Protein AF-A0A7C1KNH4-F1 (afdb_monomer_lite)

Foldseek 3Di:
DDCVVQQKDKDKDKDAAQDPVFWKWAQKWFPAKDKPPPKGWPDRFDGDGIHTHGGIDMGITMIRHDPPDPDMDMDIKMWTATPVGDIAIPVHDDDDD

Radius of gyration: 14.89 Å; chains: 1; bounding box: 40×22×35 Å

pLDDT: mean 92.92, std 7.5, range [56.47, 97.75]

Secondary structure (DSSP, 8-state):
--GGGGTEEEEEEEEE---SS---EEEEEEEEEEESTT-EEEE----EEEE-TT-EEEEEEEEE--TT-----EEEEEEEE-TTS-EEEESSPPP--

Sequence (97 aa):
MADYNNNQLSVDYNISNTSSNYANAKDMTIVGTVDTAGVSLVDGGRVINMVSVGECELVTVKYLVPTGVGSFTSSVYATANDQCGNSYAYPGPYPVT

Structure (mmCIF, N/CA/C/O backbone):
data_AF-A0A7C1KNH4-F1
#
_entry.id   AF-A0A7C1KNH4-F1
#
loop_
_atom_site.group_PDB
_atom_site.id
_atom_site.type_symbol
_atom_site.label_atom_id
_atom_site.label_alt_id
_atom_site.label_comp_id
_atom_site.label_asym_id
_atom_site.label_entity_id
_atom_site.label_seq_id
_atom_site.pdbx_PDB_ins_code
_atom_site.Cartn_x
_atom_site.Cartn_y
_atom_site.Cartn_z
_atom_site.occupancy
_atom_site.B_iso_or_equiv
_atom_site.auth_seq_id
_atom_site.auth_comp_id
_atom_site.auth_asym_id
_atom_site.auth_atom_id
_atom_site.pdbx_PDB_model_num
ATOM 1 N N . MET A 1 1 ? -24.534 -6.076 -0.676 1.00 56.47 1 MET A N 1
ATOM 2 C CA . MET A 1 1 ? -24.701 -5.423 0.643 1.00 56.47 1 MET A CA 1
ATOM 3 C C . MET A 1 1 ? -23.643 -4.332 0.726 1.00 56.47 1 MET A C 1
ATOM 5 O O . MET A 1 1 ? -22.543 -4.604 0.273 1.00 56.47 1 MET A O 1
ATOM 9 N N . ALA A 1 2 ? -23.971 -3.108 1.148 1.00 75.69 2 ALA A N 1
ATOM 10 C CA . ALA A 1 2 ? -23.016 -1.990 1.125 1.00 75.69 2 ALA A CA 1
ATOM 11 C C . ALA A 1 2 ? -21.903 -2.169 2.176 1.00 75.69 2 ALA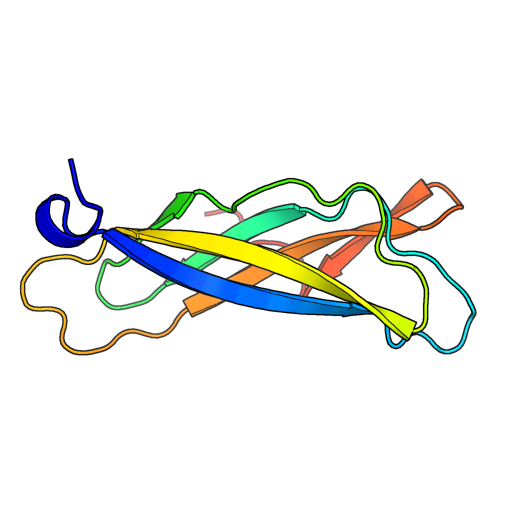 A C 1
ATOM 13 O O . ALA A 1 2 ? -22.195 -2.664 3.264 1.00 75.69 2 ALA A O 1
ATOM 14 N N . ASP A 1 3 ? -20.674 -1.735 1.870 1.00 70.25 3 ASP A N 1
ATOM 15 C CA . ASP A 1 3 ? -19.482 -1.877 2.730 1.00 70.25 3 ASP A CA 1
ATOM 16 C C . ASP A 1 3 ? -19.729 -1.364 4.167 1.00 70.25 3 ASP A C 1
ATOM 18 O O . ASP A 1 3 ? -19.372 -2.030 5.137 1.00 70.25 3 ASP A O 1
ATOM 22 N N . TYR A 1 4 ? -20.471 -0.259 4.316 1.00 70.25 4 TYR A N 1
ATOM 23 C CA . TYR A 1 4 ? -20.853 0.310 5.617 1.00 70.25 4 TYR A CA 1
ATOM 24 C C . TYR A 1 4 ? -21.597 -0.680 6.530 1.00 70.25 4 TYR A C 1
ATOM 26 O O . TYR A 1 4 ? -21.292 -0.780 7.715 1.00 70.25 4 TYR A O 1
ATOM 34 N N . ASN A 1 5 ? -22.529 -1.469 5.983 1.00 78.62 5 ASN A N 1
ATOM 35 C CA . ASN A 1 5 ? -23.298 -2.440 6.773 1.00 78.62 5 ASN A CA 1
ATOM 36 C C . ASN A 1 5 ? -22.438 -3.622 7.244 1.00 78.62 5 ASN A C 1
ATOM 38 O O . ASN A 1 5 ? -22.829 -4.340 8.161 1.00 78.62 5 ASN A O 1
ATOM 42 N N . ASN A 1 6 ? -21.274 -3.817 6.621 1.00 81.00 6 ASN A N 1
ATOM 43 C CA . ASN A 1 6 ? -20.312 -4.856 6.965 1.00 81.00 6 ASN A CA 1
ATOM 44 C C . ASN A 1 6 ? -19.155 -4.313 7.819 1.00 81.00 6 ASN A C 1
ATOM 46 O O . ASN A 1 6 ? -18.166 -5.018 8.005 1.00 81.00 6 ASN A O 1
ATOM 50 N N . ASN A 1 7 ? -19.260 -3.070 8.308 1.00 88.94 7 ASN A N 1
ATOM 51 C CA . ASN A 1 7 ? -18.173 -2.348 8.965 1.00 88.94 7 ASN A CA 1
ATOM 52 C C . ASN A 1 7 ? -16.885 -2.308 8.122 1.00 88.94 7 ASN A C 1
ATOM 54 O O . ASN A 1 7 ? -15.779 -2.404 8.654 1.00 88.94 7 ASN A O 1
ATOM 58 N N . GLN A 1 8 ? -17.025 -2.205 6.799 1.00 94.38 8 GLN A N 1
ATOM 59 C CA . GLN A 1 8 ? -15.896 -2.087 5.889 1.00 94.38 8 GLN A CA 1
ATOM 60 C C . GLN A 1 8 ? -15.688 -0.635 5.468 1.00 94.38 8 GLN A C 1
ATOM 62 O O . GLN A 1 8 ? -16.625 0.050 5.052 1.00 94.38 8 GLN A O 1
ATOM 67 N N . LEU A 1 9 ? -14.440 -0.185 5.561 1.00 94.69 9 LEU A N 1
ATOM 68 C CA . LEU A 1 9 ? -13.984 1.094 5.040 1.00 94.69 9 LEU A CA 1
ATOM 69 C C . LEU A 1 9 ? -13.198 0.850 3.753 1.00 94.69 9 LEU A C 1
ATOM 71 O O . LEU A 1 9 ? -12.188 0.152 3.776 1.00 94.69 9 LEU A O 1
ATOM 75 N N . SER A 1 10 ? -13.647 1.459 2.659 1.00 95.75 10 SER A N 1
ATOM 76 C CA . SER A 1 10 ? -12.942 1.473 1.375 1.00 95.75 10 SER A CA 1
ATOM 77 C C . SER A 1 10 ? -12.141 2.770 1.250 1.00 95.75 10 SER A C 1
ATOM 79 O O . SER A 1 10 ? -12.695 3.855 1.437 1.00 95.75 10 SER A O 1
ATOM 81 N N . VAL A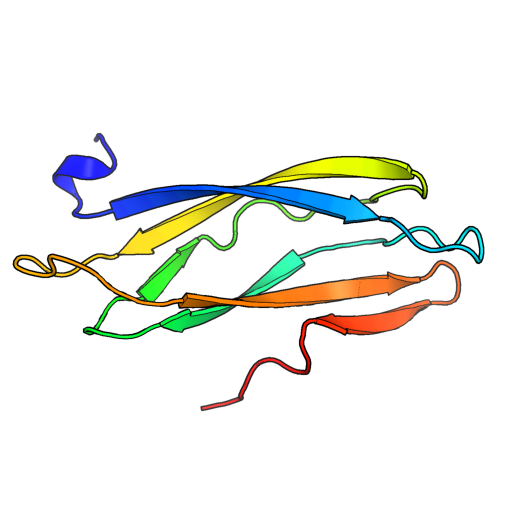 1 11 ? -10.845 2.659 0.964 1.00 96.25 11 VAL A N 1
ATOM 82 C CA . VAL A 1 11 ? -9.912 3.786 0.825 1.00 96.25 11 VAL A CA 1
ATOM 83 C C . VAL A 1 11 ? -9.241 3.716 -0.538 1.00 96.25 11 VAL A C 1
ATOM 85 O O . VAL A 1 11 ? -8.595 2.721 -0.862 1.00 96.25 11 VAL A O 1
ATOM 88 N N . ASP A 1 12 ? -9.365 4.788 -1.314 1.00 96.69 12 ASP A N 1
ATOM 89 C CA . ASP A 1 12 ? -8.714 4.912 -2.613 1.00 96.69 12 ASP A CA 1
ATOM 90 C C . ASP A 1 12 ? -7.314 5.520 -2.465 1.00 96.69 12 ASP A C 1
ATOM 92 O O . ASP A 1 12 ? -7.142 6.617 -1.926 1.00 96.69 12 ASP A O 1
ATOM 96 N N . TYR A 1 13 ? -6.310 4.809 -2.970 1.00 95.19 13 TYR A N 1
ATOM 97 C CA . TYR A 1 13 ? -4.918 5.238 -3.016 1.00 95.19 13 TYR A CA 1
ATOM 98 C C . TYR A 1 13 ? -4.502 5.532 -4.453 1.00 95.19 13 TYR A C 1
ATOM 100 O O . TYR A 1 13 ? -4.727 4.730 -5.360 1.00 95.19 13 TYR A O 1
ATOM 108 N N . ASN A 1 14 ? -3.830 6.668 -4.629 1.00 95.75 14 ASN A N 1
ATOM 109 C CA . ASN A 1 14 ? -3.104 7.001 -5.847 1.00 95.75 14 ASN A CA 1
ATOM 110 C C . ASN A 1 14 ? -1.666 6.500 -5.724 1.00 95.75 14 ASN A C 1
ATOM 112 O O . ASN A 1 14 ? -0.942 6.902 -4.811 1.00 95.75 14 ASN A O 1
ATOM 116 N N . ILE A 1 15 ? -1.255 5.640 -6.650 1.00 94.81 15 ILE A N 1
ATOM 117 C CA . ILE A 1 15 ? 0.087 5.071 -6.709 1.00 94.81 15 ILE A CA 1
ATOM 118 C C . ILE A 1 15 ? 0.791 5.655 -7.923 1.00 94.81 15 ILE A C 1
ATOM 120 O O . ILE A 1 15 ? 0.475 5.317 -9.061 1.00 94.81 15 ILE A O 1
ATOM 124 N N . SER A 1 16 ? 1.761 6.526 -7.660 1.00 95.19 16 SER A N 1
ATOM 125 C CA . SER A 1 16 ? 2.518 7.227 -8.695 1.00 95.19 16 SER A CA 1
ATOM 126 C C . SER A 1 16 ? 3.938 6.691 -8.799 1.00 95.19 16 SER A C 1
ATOM 128 O O . SER A 1 16 ? 4.610 6.496 -7.785 1.00 95.19 16 SER A O 1
ATOM 130 N N . ASN A 1 17 ? 4.433 6.533 -10.024 1.00 94.44 17 ASN A N 1
ATOM 131 C CA . ASN A 1 17 ? 5.840 6.233 -10.264 1.00 94.44 17 ASN A CA 1
ATOM 132 C C . ASN A 1 17 ? 6.593 7.517 -10.627 1.00 94.44 17 ASN A C 1
ATOM 134 O O . ASN A 1 17 ? 6.510 8.021 -11.745 1.00 94.44 17 ASN A O 1
ATOM 138 N N . THR A 1 18 ? 7.356 8.036 -9.669 1.00 92.94 18 THR A N 1
ATOM 139 C CA . THR A 1 18 ? 8.148 9.267 -9.810 1.00 92.94 18 THR A CA 1
ATOM 140 C C . THR A 1 18 ? 9.639 8.993 -10.015 1.00 92.94 18 THR A C 1
ATOM 142 O O . THR A 1 18 ? 10.475 9.867 -9.774 1.00 92.94 18 THR A O 1
ATOM 145 N N . SER A 1 19 ? 9.999 7.776 -10.432 1.00 89.06 19 SER A N 1
ATOM 146 C CA . SER A 1 19 ? 11.396 7.401 -10.640 1.00 89.06 19 SER A CA 1
ATOM 147 C C . SER A 1 19 ? 12.064 8.256 -11.727 1.00 89.06 19 SER A C 1
ATOM 149 O O . SER A 1 19 ? 11.472 8.598 -12.746 1.00 89.06 19 SER A O 1
ATOM 151 N N . SER A 1 20 ? 13.330 8.617 -11.514 1.00 88.62 20 SER A N 1
ATOM 152 C CA . SER A 1 20 ? 14.111 9.439 -12.452 1.00 88.62 20 SER A CA 1
ATOM 153 C C . SER A 1 20 ? 14.926 8.618 -13.454 1.00 88.62 20 SER A C 1
ATOM 155 O O . SER A 1 20 ? 15.504 9.167 -14.389 1.00 88.62 20 SER A O 1
ATOM 157 N N . ASN A 1 21 ? 14.990 7.300 -13.263 1.00 86.69 21 ASN A N 1
ATOM 158 C CA . ASN A 1 21 ? 15.793 6.369 -14.054 1.00 86.69 21 ASN A CA 1
ATOM 159 C C . ASN A 1 21 ? 14.994 5.670 -15.168 1.00 86.69 21 ASN A C 1
ATOM 161 O O . ASN A 1 21 ? 15.479 4.688 -15.726 1.00 86.69 21 ASN A O 1
ATOM 165 N N . TYR A 1 22 ? 13.787 6.155 -15.482 1.00 85.12 22 TYR A N 1
ATOM 166 C CA . TYR A 1 22 ? 12.887 5.569 -16.484 1.00 85.12 22 TYR A CA 1
ATOM 167 C C . TYR A 1 22 ? 12.486 4.107 -16.195 1.00 85.12 22 TYR A C 1
ATOM 169 O O . TYR A 1 22 ? 12.113 3.376 -17.112 1.00 85.12 22 TYR A O 1
ATOM 177 N N . ALA A 1 23 ? 12.561 3.659 -14.935 1.00 89.31 23 ALA A N 1
ATOM 178 C CA . ALA A 1 23 ? 12.167 2.308 -14.552 1.00 89.31 23 ALA A CA 1
ATOM 179 C C . ALA A 1 23 ? 10.650 2.214 -14.334 1.00 89.31 23 ALA A C 1
ATOM 181 O O . ALA A 1 23 ? 10.082 2.875 -13.463 1.00 89.31 23 ALA A O 1
ATOM 182 N N . ASN A 1 24 ? 9.989 1.344 -15.094 1.00 92.81 24 ASN A N 1
ATOM 183 C CA . ASN A 1 24 ? 8.576 1.042 -14.877 1.00 92.81 24 ASN A CA 1
ATOM 184 C C . ASN A 1 24 ? 8.412 0.103 -13.676 1.00 92.81 24 ASN A C 1
ATOM 186 O O . ASN A 1 24 ? 9.152 -0.875 -13.556 1.00 92.81 24 ASN A O 1
ATOM 190 N N . ALA A 1 25 ? 7.418 0.372 -12.830 1.00 94.69 25 ALA A N 1
ATOM 191 C CA . ALA A 1 25 ? 7.027 -0.526 -11.751 1.00 94.69 25 ALA A CA 1
ATOM 192 C C . ALA A 1 25 ? 6.017 -1.534 -12.304 1.00 94.69 25 ALA A C 1
ATOM 194 O O . ALA A 1 25 ? 4.938 -1.146 -12.742 1.00 94.69 25 ALA A O 1
ATOM 195 N N . LYS A 1 26 ? 6.374 -2.812 -12.332 1.00 95.81 26 LYS A N 1
ATOM 196 C CA . LYS A 1 26 ? 5.551 -3.909 -12.842 1.00 95.81 26 LYS A CA 1
ATOM 197 C C . LYS A 1 26 ? 4.950 -4.730 -11.717 1.00 95.81 26 LYS A C 1
ATOM 199 O O . LYS A 1 26 ? 5.529 -4.803 -10.637 1.00 95.81 26 LYS A O 1
ATOM 204 N N . ASP A 1 27 ? 3.819 -5.366 -12.011 1.00 95.75 27 ASP A N 1
ATOM 205 C CA . ASP A 1 27 ? 3.127 -6.303 -11.117 1.00 95.75 27 ASP A CA 1
ATOM 206 C C . ASP A 1 27 ? 2.972 -5.742 -9.695 1.00 95.75 27 ASP A C 1
ATOM 208 O O . ASP A 1 27 ? 3.204 -6.427 -8.699 1.00 95.75 27 ASP A O 1
ATOM 212 N N . MET A 1 28 ? 2.635 -4.453 -9.603 1.00 95.88 28 MET A N 1
ATOM 213 C CA . MET A 1 28 ? 2.530 -3.770 -8.326 1.00 95.88 28 MET A CA 1
ATOM 214 C C . MET A 1 28 ? 1.319 -4.310 -7.574 1.00 95.88 28 MET A C 1
ATOM 216 O O . MET A 1 28 ? 0.201 -4.324 -8.095 1.00 95.88 28 MET A O 1
ATOM 220 N N . THR A 1 29 ? 1.537 -4.742 -6.340 1.00 96.75 29 THR A N 1
ATOM 221 C CA . THR A 1 29 ? 0.474 -5.242 -5.473 1.00 96.75 29 THR A CA 1
ATOM 222 C C . THR A 1 29 ? 0.670 -4.765 -4.047 1.00 96.75 29 THR A C 1
ATOM 224 O O . THR A 1 29 ? 1.790 -4.746 -3.531 1.00 96.75 29 THR A O 1
ATOM 227 N N . ILE A 1 30 ? -0.436 -4.432 -3.385 1.00 97.44 30 ILE A N 1
ATOM 228 C CA . ILE A 1 30 ? -0.469 -4.295 -1.930 1.00 97.44 30 ILE A CA 1
ATOM 229 C C . ILE A 1 30 ? -0.407 -5.705 -1.350 1.00 97.44 30 ILE A C 1
ATOM 231 O O . ILE A 1 30 ? -1.189 -6.576 -1.728 1.00 97.44 30 ILE A O 1
ATOM 235 N N . VAL A 1 31 ? 0.570 -5.943 -0.481 1.00 96.69 31 VAL A N 1
ATOM 236 C CA . VAL A 1 31 ? 0.839 -7.263 0.112 1.00 96.69 31 VAL A CA 1
ATOM 237 C C . VAL A 1 31 ? 0.316 -7.380 1.539 1.00 96.69 31 VAL A C 1
ATOM 239 O O . VAL A 1 31 ? 0.188 -8.487 2.052 1.00 96.69 31 VAL A O 1
ATOM 242 N N . GLY A 1 32 ? 0.005 -6.253 2.179 1.00 96.38 32 GLY A N 1
ATOM 243 C CA . GLY A 1 32 ? -0.518 -6.233 3.534 1.00 96.38 32 GLY A CA 1
ATOM 244 C C . GLY A 1 32 ? -0.575 -4.831 4.125 1.00 96.38 32 GLY A C 1
ATOM 245 O O . GLY A 1 32 ? -0.056 -3.866 3.558 1.00 96.38 32 GLY A O 1
ATOM 246 N N . THR A 1 33 ? -1.191 -4.735 5.297 1.00 96.88 33 THR A N 1
ATOM 247 C CA . THR A 1 33 ? -1.210 -3.523 6.118 1.00 96.88 33 THR A CA 1
ATOM 248 C C . THR A 1 33 ? -0.854 -3.864 7.559 1.00 96.88 33 THR A C 1
ATOM 250 O O . THR A 1 33 ? -0.993 -5.008 8.005 1.00 96.88 33 THR A O 1
ATOM 253 N N . VAL A 1 34 ? -0.328 -2.876 8.278 1.00 97.25 34 VAL A N 1
ATOM 254 C CA . VAL A 1 34 ? -0.157 -2.927 9.732 1.00 97.25 34 VAL A CA 1
ATOM 255 C C . VAL A 1 34 ? -1.024 -1.831 10.320 1.00 97.25 34 VAL A C 1
ATOM 257 O O . VAL A 1 34 ? -0.744 -0.645 10.136 1.00 97.25 34 VAL A O 1
ATOM 260 N N . ASP A 1 35 ? -2.073 -2.250 11.017 1.00 96.88 35 ASP A N 1
ATOM 261 C CA . ASP A 1 35 ? -3.162 -1.380 11.443 1.00 96.88 35 ASP A CA 1
ATOM 262 C C . ASP A 1 35 ? -3.258 -1.309 12.975 1.00 96.88 35 ASP A C 1
ATOM 264 O O . ASP A 1 35 ? -2.889 -2.243 13.692 1.00 96.88 35 ASP A O 1
ATOM 268 N N . THR A 1 36 ? -3.767 -0.192 13.500 1.00 97.75 36 THR A N 1
ATOM 269 C CA . THR A 1 36 ? -4.063 -0.025 14.933 1.00 97.75 36 THR A CA 1
ATOM 270 C C . THR A 1 36 ? -5.549 -0.239 15.245 1.00 97.75 36 THR A C 1
ATOM 272 O O . THR A 1 36 ? -6.378 -0.423 14.356 1.00 97.75 36 THR A O 1
ATOM 275 N N . ALA A 1 37 ? -5.906 -0.236 16.536 1.00 95.81 37 ALA A N 1
ATOM 276 C CA . ALA A 1 37 ? -7.295 -0.295 17.013 1.00 95.81 37 ALA A CA 1
ATOM 277 C C . ALA A 1 37 ? -8.097 -1.543 16.573 1.00 95.81 37 ALA A C 1
ATOM 279 O O . ALA A 1 37 ? -9.324 -1.506 16.510 1.00 95.81 37 ALA A O 1
ATOM 280 N N . GLY A 1 38 ? -7.411 -2.657 16.287 1.00 94.69 38 GLY A N 1
ATOM 281 C CA . GLY A 1 38 ? -8.045 -3.911 15.862 1.00 94.69 38 GLY A CA 1
ATOM 282 C C . GLY A 1 38 ? -8.612 -3.876 14.440 1.00 94.69 38 GLY A C 1
ATOM 283 O O . GLY A 1 38 ? -9.319 -4.805 14.051 1.00 94.69 38 GLY A O 1
ATOM 284 N N . VAL A 1 39 ? -8.318 -2.818 13.677 1.00 97.00 39 VAL A N 1
ATOM 285 C CA . VAL A 1 39 ? -8.588 -2.766 12.239 1.00 97.00 39 VAL A CA 1
ATOM 286 C C . VAL A 1 39 ? -7.735 -3.818 11.532 1.00 97.00 39 VAL A C 1
ATOM 288 O O . VAL A 1 39 ? -6.652 -4.166 12.000 1.00 97.00 39 VAL A O 1
ATOM 291 N N . SER A 1 40 ? -8.247 -4.368 10.436 1.00 96.00 40 SER A N 1
ATOM 292 C CA . SER A 1 40 ? -7.519 -5.351 9.630 1.00 96.00 40 SER A CA 1
ATOM 293 C C . SER A 1 40 ? -7.829 -5.207 8.147 1.00 96.00 40 SER A C 1
ATOM 295 O O . SER A 1 40 ? -8.933 -4.803 7.768 1.00 96.00 40 SER A O 1
ATOM 297 N N . LEU A 1 41 ? -6.861 -5.569 7.307 1.00 96.44 41 LEU A N 1
ATOM 298 C CA . LEU A 1 41 ? -7.035 -5.659 5.863 1.00 96.44 41 LEU A CA 1
ATOM 299 C C . LEU A 1 41 ? -8.057 -6.737 5.493 1.00 96.44 41 LEU A C 1
ATOM 301 O O . LEU A 1 41 ? -7.948 -7.885 5.921 1.00 96.44 41 LEU A O 1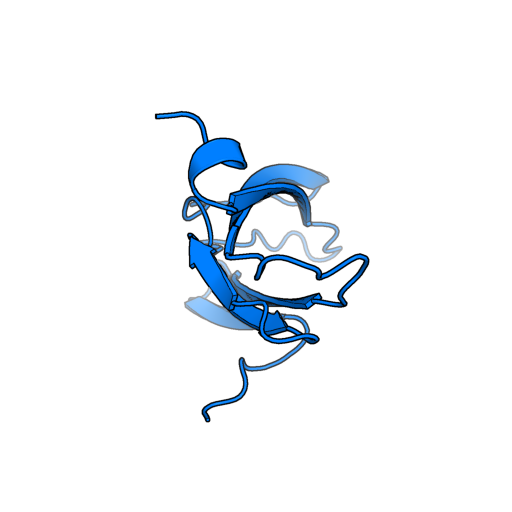
ATOM 305 N N . VAL A 1 42 ? -9.012 -6.376 4.642 1.00 96.56 42 VAL A N 1
ATOM 306 C CA . VAL A 1 42 ? -9.960 -7.308 4.011 1.00 96.56 42 VAL A CA 1
ATOM 307 C C . VAL A 1 42 ? -9.563 -7.576 2.567 1.00 96.56 42 VAL A C 1
ATOM 309 O O . VAL A 1 42 ? -9.616 -8.717 2.116 1.00 96.56 42 VAL A O 1
ATOM 312 N N . ASP A 1 43 ? -9.182 -6.525 1.844 1.00 96.38 43 ASP A N 1
ATOM 313 C CA . ASP A 1 43 ? -8.823 -6.591 0.430 1.00 96.38 43 ASP A CA 1
ATOM 314 C C . ASP A 1 43 ? -7.734 -5.552 0.131 1.00 96.38 43 ASP A C 1
ATOM 316 O O . ASP A 1 43 ? -7.920 -4.365 0.401 1.00 96.38 43 ASP A O 1
ATOM 320 N N . GLY A 1 44 ? -6.600 -6.000 -0.414 1.00 95.56 44 GLY A N 1
ATOM 321 C CA . GLY A 1 44 ? -5.505 -5.131 -0.867 1.00 95.56 44 GLY A CA 1
ATOM 322 C C . GLY A 1 44 ? -5.794 -4.431 -2.198 1.00 95.56 44 GLY A C 1
ATOM 323 O O . GLY A 1 44 ? -5.027 -3.566 -2.615 1.00 95.56 44 GLY A O 1
ATOM 324 N N . GLY A 1 45 ? -6.898 -4.783 -2.856 1.00 96.12 45 GLY A N 1
ATOM 325 C CA . GLY A 1 45 ? -7.296 -4.250 -4.145 1.00 96.12 45 GLY A CA 1
ATOM 326 C C . GLY A 1 45 ? -6.664 -4.995 -5.319 1.00 96.12 45 GLY A C 1
ATOM 327 O O . GLY A 1 45 ? -6.114 -6.091 -5.198 1.00 96.12 45 GLY A O 1
ATOM 328 N N . ARG A 1 46 ? -6.780 -4.399 -6.510 1.00 95.75 46 ARG A N 1
ATOM 329 C CA . ARG A 1 46 ? -6.276 -5.002 -7.750 1.00 95.75 46 ARG A CA 1
ATOM 330 C C . ARG A 1 46 ? -4.747 -5.007 -7.801 1.00 95.75 46 ARG A C 1
ATOM 332 O O . ARG A 1 46 ? -4.103 -4.042 -7.396 1.00 95.75 46 ARG A O 1
ATOM 339 N N . VAL A 1 47 ? -4.192 -6.034 -8.439 1.00 96.12 47 VAL A N 1
ATOM 340 C CA . VAL A 1 47 ? -2.815 -5.999 -8.943 1.00 96.12 47 VAL A CA 1
ATOM 341 C C . VAL A 1 47 ? -2.753 -5.023 -10.119 1.00 96.12 47 VAL A C 1
ATOM 343 O O . VAL A 1 47 ? -3.595 -5.062 -11.020 1.00 96.12 47 VAL A O 1
ATOM 346 N N . ILE A 1 48 ? -1.761 -4.140 -10.110 1.00 96.06 48 ILE A N 1
ATOM 347 C CA . ILE A 1 48 ? -1.510 -3.171 -11.172 1.00 96.06 48 ILE A CA 1
ATOM 348 C C . ILE A 1 48 ? -0.357 -3.695 -12.022 1.00 96.06 48 ILE A C 1
ATOM 350 O O . ILE A 1 48 ? 0.796 -3.704 -11.598 1.00 96.06 48 ILE A O 1
ATOM 354 N N . ASN A 1 49 ? -0.670 -4.120 -13.247 1.00 95.25 49 ASN A N 1
ATOM 355 C CA . ASN A 1 49 ? 0.309 -4.737 -14.148 1.00 95.25 49 ASN A CA 1
ATOM 356 C C . ASN A 1 49 ? 1.531 -3.845 -14.402 1.00 95.25 49 ASN A C 1
ATOM 358 O O . ASN A 1 49 ? 2.649 -4.344 -14.521 1.00 95.25 49 ASN A O 1
ATOM 362 N N . MET A 1 50 ? 1.324 -2.532 -14.522 1.00 95.19 50 MET A N 1
ATOM 363 C CA . MET A 1 50 ? 2.401 -1.577 -14.735 1.00 95.19 50 MET A CA 1
ATOM 364 C C . MET A 1 50 ? 1.995 -0.169 -14.297 1.00 95.19 50 MET A C 1
ATOM 366 O O . MET A 1 50 ? 0.919 0.294 -14.655 1.00 95.19 50 MET A O 1
ATOM 370 N N . VAL A 1 51 ? 2.897 0.523 -13.605 1.00 96.25 51 VAL A N 1
ATOM 371 C CA . VAL A 1 51 ? 2.879 1.974 -13.399 1.00 96.25 51 VAL A CA 1
ATOM 372 C C . VAL A 1 51 ? 4.108 2.543 -14.106 1.00 96.25 51 VAL A C 1
ATOM 374 O O . VAL A 1 51 ? 5.245 2.414 -13.627 1.00 96.25 51 VAL A O 1
ATOM 377 N N . SER A 1 52 ? 3.893 3.113 -15.291 1.00 95.19 52 SER A N 1
ATOM 378 C CA . SER A 1 52 ? 4.963 3.743 -16.072 1.00 95.19 52 SER A CA 1
ATOM 379 C C . SER A 1 52 ? 5.500 4.984 -15.368 1.00 95.19 52 SER A C 1
ATOM 381 O O . SER A 1 52 ? 4.809 5.605 -14.564 1.00 95.19 52 SER A O 1
ATOM 383 N N . VAL A 1 53 ? 6.733 5.374 -15.679 1.00 94.12 53 VAL A N 1
ATOM 384 C CA . VAL A 1 53 ? 7.308 6.610 -15.129 1.00 94.12 53 VAL A CA 1
ATOM 385 C C . VAL A 1 53 ? 6.462 7.828 -15.497 1.00 94.12 53 VAL A C 1
ATOM 387 O O . VAL A 1 53 ? 6.146 8.036 -16.665 1.00 94.12 53 VAL A O 1
ATOM 390 N N . GLY A 1 54 ? 6.122 8.637 -14.493 1.00 94.12 54 GLY A N 1
ATOM 391 C CA . GLY A 1 54 ? 5.262 9.815 -14.620 1.00 94.12 54 GLY A CA 1
ATOM 392 C C . GLY A 1 54 ? 3.763 9.518 -14.531 1.00 94.12 54 GLY A C 1
ATOM 393 O O . GLY A 1 54 ? 2.982 10.453 -14.373 1.00 94.12 54 GLY A O 1
ATOM 394 N N . GLU A 1 55 ? 3.366 8.245 -14.572 1.00 95.19 55 GLU A N 1
ATOM 395 C CA . GLU A 1 55 ? 1.967 7.829 -14.487 1.00 95.19 55 GLU A CA 1
ATOM 396 C C . GLU A 1 55 ? 1.521 7.582 -13.041 1.00 95.19 55 GLU A C 1
ATOM 398 O O . GLU A 1 55 ? 2.324 7.440 -12.107 1.00 95.19 55 GLU A O 1
ATOM 403 N N . CYS A 1 56 ? 0.200 7.528 -12.878 1.00 95.31 56 CYS A N 1
ATOM 404 C CA . CYS A 1 56 ? -0.480 7.265 -11.622 1.00 95.31 56 CYS A CA 1
ATOM 405 C C . CYS A 1 56 ? -1.619 6.270 -11.842 1.00 95.31 56 CYS A C 1
ATOM 407 O O . CYS A 1 56 ? -2.380 6.391 -12.800 1.00 95.31 56 CYS A O 1
ATOM 409 N N . GLU A 1 57 ? -1.758 5.319 -10.927 1.00 96.69 57 GLU A N 1
ATOM 410 C CA . GLU A 1 57 ? -2.815 4.316 -10.943 1.00 96.69 57 GLU A CA 1
ATOM 411 C C . GLU A 1 57 ? -3.597 4.330 -9.628 1.00 96.69 57 GLU A C 1
ATOM 413 O O . GLU A 1 57 ? -3.035 4.547 -8.553 1.00 96.69 57 GLU A O 1
ATOM 418 N N . LEU A 1 58 ? -4.903 4.065 -9.711 1.00 95.88 58 LEU A N 1
ATOM 419 C CA . LEU A 1 58 ? -5.783 3.978 -8.545 1.00 95.88 58 LEU A CA 1
ATOM 420 C C . LEU A 1 58 ? -5.891 2.530 -8.044 1.00 95.88 58 LEU A C 1
ATOM 422 O O . LEU A 1 58 ? -6.057 1.597 -8.845 1.00 95.88 58 LEU A O 1
ATOM 426 N N . VAL A 1 59 ? -5.877 2.352 -6.724 1.00 96.44 59 VAL A N 1
ATOM 427 C CA . VAL A 1 59 ? -6.252 1.103 -6.051 1.00 96.44 59 VAL A CA 1
ATOM 428 C C . VAL A 1 59 ? -7.167 1.392 -4.865 1.00 96.44 59 VAL A C 1
ATOM 430 O O . VAL A 1 59 ? -6.926 2.322 -4.103 1.00 96.44 59 VAL A O 1
ATOM 433 N N . THR A 1 60 ? -8.210 0.582 -4.701 1.00 97.19 60 THR A N 1
ATOM 434 C CA . THR A 1 60 ? -9.096 0.641 -3.535 1.00 97.19 60 THR A CA 1
ATOM 435 C C . THR A 1 60 ? -8.703 -0.456 -2.557 1.00 97.19 60 THR A C 1
ATOM 437 O O . THR A 1 60 ? -8.763 -1.636 -2.901 1.00 97.19 60 THR A O 1
ATOM 440 N N . VAL A 1 61 ? -8.334 -0.068 -1.340 1.00 97.31 61 VAL A N 1
ATOM 441 C CA . VAL A 1 61 ? -8.037 -0.976 -0.226 1.00 97.31 61 VAL A CA 1
ATOM 442 C C . VAL A 1 61 ? -9.233 -1.013 0.709 1.00 97.31 61 VAL A C 1
ATOM 444 O O . VAL A 1 61 ? -9.803 0.034 1.026 1.00 97.31 61 VAL A O 1
ATOM 447 N N . LYS A 1 62 ? -9.609 -2.204 1.174 1.00 96.94 62 LYS A N 1
ATOM 448 C CA . LYS A 1 62 ? -10.716 -2.382 2.113 1.00 96.94 62 LYS A CA 1
ATOM 449 C C . LYS A 1 62 ? -10.224 -2.843 3.469 1.00 96.94 62 LYS A C 1
ATOM 451 O O . LYS A 1 62 ? -9.486 -3.820 3.568 1.00 96.94 62 LYS A O 1
ATOM 456 N N . TYR A 1 63 ? -10.726 -2.193 4.508 1.00 97.06 63 TYR A N 1
ATOM 457 C CA . TYR A 1 63 ? -10.433 -2.500 5.902 1.00 97.06 63 TYR A CA 1
ATOM 458 C C . TYR A 1 63 ? -11.698 -2.925 6.630 1.00 97.06 63 TYR A C 1
ATOM 460 O O . TYR A 1 63 ? -12.751 -2.324 6.431 1.00 97.06 63 TYR A O 1
ATOM 468 N N . LEU A 1 64 ? -11.594 -3.908 7.519 1.00 97.19 64 LEU A N 1
ATOM 469 C CA . LEU A 1 64 ? -12.619 -4.204 8.509 1.00 97.19 64 LEU A CA 1
ATOM 470 C C . LEU A 1 64 ? -12.363 -3.328 9.732 1.00 97.19 64 LEU A C 1
ATOM 472 O O . LEU A 1 64 ? -11.325 -3.455 10.380 1.00 97.19 64 LEU A O 1
ATOM 476 N N . VAL A 1 65 ? -13.315 -2.458 10.056 1.00 96.38 65 VAL A N 1
ATOM 477 C CA . VAL A 1 65 ? -13.216 -1.510 11.166 1.00 96.38 65 VAL A CA 1
ATOM 478 C C . VAL A 1 65 ? -14.134 -1.962 12.301 1.00 96.38 65 VAL A C 1
ATOM 480 O O . VAL A 1 65 ? -15.351 -1.929 12.141 1.00 96.38 65 VAL A O 1
ATOM 483 N N . PRO A 1 66 ? -13.613 -2.386 13.464 1.00 95.25 66 PRO A N 1
ATOM 484 C CA . PRO A 1 66 ? -14.461 -2.774 14.585 1.00 95.25 66 PRO A CA 1
ATOM 485 C C . PRO A 1 66 ? -15.411 -1.652 15.030 1.00 95.25 66 PRO A C 1
ATOM 487 O O . PRO A 1 66 ? -15.086 -0.463 14.986 1.00 95.25 66 PRO A O 1
ATOM 490 N N . THR A 1 67 ? -16.591 -2.030 15.522 1.00 92.75 67 THR A N 1
ATOM 491 C CA . THR A 1 67 ? -17.559 -1.070 16.068 1.00 92.75 67 THR A CA 1
ATOM 492 C C . THR A 1 67 ? -16.951 -0.282 17.229 1.00 92.75 67 THR A C 1
ATOM 494 O O . THR A 1 67 ? -16.367 -0.874 18.135 1.00 92.75 67 THR A O 1
ATOM 497 N N . GLY A 1 68 ? -17.134 1.039 17.236 1.00 93.00 68 GLY A N 1
ATOM 498 C CA . GLY A 1 68 ? -16.607 1.925 18.282 1.00 93.00 68 GLY A CA 1
ATOM 499 C C . GLY A 1 68 ? -15.211 2.493 18.002 1.00 93.00 68 GLY A C 1
ATOM 500 O O . GLY A 1 68 ? -14.756 3.351 18.756 1.00 93.00 68 GLY A O 1
ATOM 501 N N . VAL A 1 69 ? -14.548 2.084 16.914 1.00 95.19 69 VAL A N 1
ATOM 502 C CA . VAL A 1 69 ? -13.301 2.715 16.458 1.00 95.19 69 VAL A CA 1
ATOM 503 C C . VAL A 1 69 ? -13.616 4.075 15.831 1.00 95.19 69 VAL A C 1
ATOM 505 O O . VAL A 1 69 ? -14.251 4.157 14.784 1.00 95.19 69 VAL A O 1
ATOM 508 N N . GLY A 1 70 ? -13.176 5.154 16.486 1.00 93.31 70 GLY A N 1
ATOM 509 C CA . GLY A 1 70 ? -13.310 6.523 15.969 1.00 93.31 70 GLY A CA 1
ATOM 510 C C . GLY A 1 70 ? -12.163 6.952 15.047 1.00 93.31 70 GLY A C 1
ATOM 511 O O . GLY A 1 70 ? -12.357 7.787 14.168 1.00 93.31 70 GLY A O 1
ATOM 512 N N . SER A 1 71 ? -10.971 6.382 15.236 1.00 95.44 71 SER A N 1
ATOM 513 C CA . SER A 1 71 ? -9.795 6.600 14.393 1.00 95.44 71 SER A CA 1
ATOM 514 C C . SER A 1 71 ? -8.822 5.427 14.509 1.00 95.44 71 SER A C 1
ATOM 516 O O . SER A 1 71 ? -8.785 4.727 15.522 1.00 95.44 71 SER A O 1
ATOM 518 N N . PHE A 1 72 ? -8.030 5.218 13.462 1.00 97.06 72 PHE A N 1
ATOM 519 C CA . PHE A 1 72 ? -6.941 4.248 13.425 1.00 97.06 72 PHE A CA 1
ATOM 520 C C . PHE A 1 72 ? -5.821 4.775 12.523 1.00 97.06 72 PHE A C 1
ATOM 522 O O . PHE A 1 72 ? -6.011 5.732 11.771 1.00 97.06 72 PHE A O 1
ATOM 529 N N . THR A 1 73 ? -4.661 4.134 12.601 1.00 97.19 73 THR A N 1
ATOM 530 C CA . THR A 1 73 ? -3.525 4.368 11.708 1.00 97.19 73 THR A CA 1
ATOM 531 C C . THR A 1 73 ? -3.242 3.078 10.961 1.00 97.19 73 THR A C 1
ATOM 533 O O . THR A 1 73 ? -3.313 2.005 11.559 1.00 97.19 73 THR A O 1
ATOM 536 N N . SER A 1 74 ? -2.900 3.195 9.681 1.00 96.31 74 SER A N 1
ATOM 537 C CA . SER A 1 74 ? -2.491 2.079 8.834 1.00 96.31 74 SER A CA 1
ATOM 538 C C . SER A 1 74 ? -1.169 2.391 8.145 1.00 96.31 74 SER A C 1
ATOM 540 O O . SER A 1 74 ? -0.991 3.484 7.600 1.00 96.31 74 SER A O 1
ATOM 542 N N . SER A 1 75 ? -0.259 1.421 8.158 1.00 97.00 75 SER A N 1
ATOM 543 C CA . SER A 1 75 ? 0.922 1.392 7.299 1.00 97.00 75 SER A CA 1
ATOM 544 C C . SER A 1 75 ? 0.683 0.386 6.180 1.00 97.00 75 SER A C 1
ATOM 546 O O . SER A 1 75 ? 0.587 -0.812 6.444 1.00 97.00 75 SER A O 1
ATOM 548 N N . VAL A 1 76 ? 0.600 0.868 4.940 1.00 96.81 76 VAL A N 1
ATOM 549 C CA . VAL A 1 76 ? 0.368 0.034 3.752 1.00 96.81 76 VAL A CA 1
ATOM 550 C C . VAL A 1 76 ? 1.696 -0.451 3.189 1.00 96.81 76 VAL A C 1
ATOM 552 O O . VAL A 1 76 ? 2.621 0.343 3.010 1.00 96.81 76 VAL A O 1
ATOM 555 N N . TYR A 1 77 ? 1.774 -1.746 2.890 1.00 97.44 77 TYR A N 1
ATOM 556 C CA . TYR A 1 77 ? 2.952 -2.377 2.314 1.00 97.44 77 TYR A CA 1
ATOM 557 C C . TYR A 1 77 ? 2.649 -2.876 0.909 1.00 97.44 77 TYR A C 1
ATOM 559 O O . TYR A 1 77 ? 1.645 -3.552 0.675 1.00 97.44 77 TYR A O 1
ATOM 567 N N . ALA A 1 78 ? 3.540 -2.565 -0.023 1.00 97.12 78 ALA A N 1
ATOM 568 C CA . ALA A 1 78 ? 3.408 -2.941 -1.420 1.00 97.12 78 ALA A CA 1
ATOM 569 C C . ALA A 1 78 ? 4.707 -3.531 -1.960 1.00 97.12 78 ALA A C 1
ATOM 571 O O . ALA A 1 78 ? 5.796 -3.272 -1.444 1.00 97.12 78 ALA A O 1
ATOM 572 N N . THR A 1 79 ? 4.582 -4.301 -3.033 1.00 97.19 79 THR A N 1
ATOM 573 C CA . THR A 1 79 ? 5.718 -4.802 -3.809 1.00 97.19 79 THR A CA 1
ATOM 574 C C . THR A 1 79 ? 5.536 -4.469 -5.277 1.00 97.19 79 THR A C 1
ATOM 576 O O . THR A 1 79 ? 4.402 -4.367 -5.738 1.00 97.19 79 THR A O 1
ATOM 579 N N . ALA A 1 80 ? 6.642 -4.282 -5.991 1.00 96.69 80 ALA A N 1
ATOM 580 C CA . ALA A 1 80 ? 6.671 -4.129 -7.441 1.00 96.69 80 ALA A CA 1
ATOM 581 C C . ALA A 1 80 ? 7.978 -4.696 -8.000 1.0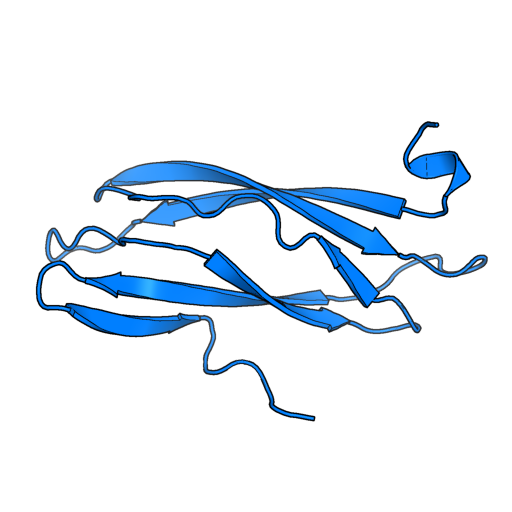0 96.69 80 ALA A C 1
ATOM 583 O O . ALA A 1 80 ? 8.991 -4.753 -7.300 1.00 96.69 80 ALA A O 1
ATOM 584 N N . ASN A 1 81 ? 7.966 -5.061 -9.276 1.00 95.75 81 ASN A N 1
ATOM 585 C CA . ASN A 1 81 ? 9.137 -5.539 -9.998 1.00 95.75 81 ASN A CA 1
ATOM 586 C C . ASN A 1 81 ? 9.639 -4.478 -10.982 1.00 95.75 81 ASN A C 1
ATOM 588 O O . ASN A 1 81 ? 8.847 -3.717 -11.533 1.00 95.75 81 ASN A O 1
ATOM 592 N N . ASP A 1 82 ? 10.941 -4.434 -11.252 1.00 90.12 82 ASP A N 1
ATOM 593 C CA . ASP A 1 82 ? 11.458 -3.684 -12.396 1.00 90.12 82 ASP A CA 1
ATOM 594 C C . ASP A 1 82 ? 11.441 -4.528 -13.684 1.00 90.12 82 ASP A C 1
ATOM 596 O O . ASP A 1 82 ? 11.128 -5.721 -13.712 1.00 90.12 82 ASP A O 1
ATOM 600 N N . GLN A 1 83 ? 11.809 -3.898 -14.796 1.00 85.56 83 GLN A N 1
ATOM 601 C CA . GLN A 1 83 ? 11.935 -4.550 -16.103 1.00 85.56 83 GLN A CA 1
ATOM 602 C C . GLN A 1 83 ? 13.041 -5.615 -16.195 1.00 85.56 83 GLN A C 1
ATOM 604 O O . GLN A 1 83 ? 13.065 -6.372 -17.164 1.00 85.56 83 GLN A O 1
ATOM 609 N N . CYS A 1 84 ? 13.942 -5.670 -15.215 1.00 89.19 84 CYS A N 1
ATOM 610 C CA . CYS A 1 84 ? 15.026 -6.641 -15.114 1.00 89.19 84 CYS A CA 1
ATOM 6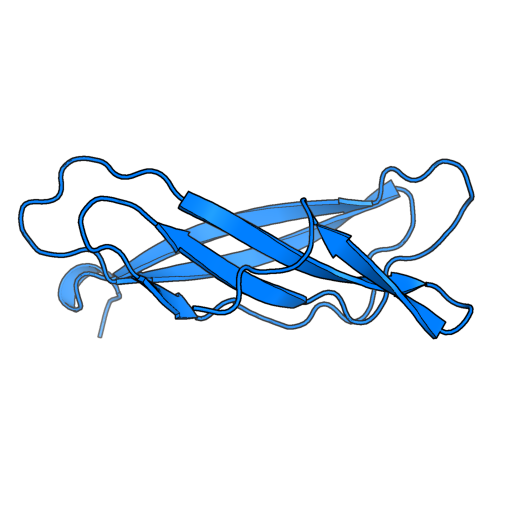11 C C . CYS A 1 84 ? 14.646 -7.847 -14.234 1.00 89.19 84 CYS A C 1
ATOM 613 O O . CYS A 1 84 ? 15.431 -8.787 -14.131 1.00 89.19 84 CYS A O 1
ATOM 615 N N . GLY A 1 85 ? 13.454 -7.838 -13.624 1.00 88.69 85 GLY A N 1
ATOM 616 C CA . GLY A 1 85 ? 12.974 -8.887 -12.726 1.00 88.69 85 GLY A CA 1
ATOM 617 C C . GLY A 1 85 ? 13.406 -8.714 -11.267 1.00 88.69 85 GLY A C 1
ATOM 618 O O . GLY A 1 85 ? 13.205 -9.631 -10.473 1.00 88.69 85 GLY A O 1
ATOM 619 N N . ASN A 1 86 ? 13.984 -7.569 -10.891 1.00 92.69 86 ASN A N 1
ATOM 620 C CA . ASN A 1 86 ? 14.278 -7.272 -9.490 1.00 92.69 86 ASN A CA 1
ATOM 621 C C . ASN A 1 86 ? 12.991 -6.884 -8.765 1.00 92.69 86 ASN A C 1
ATOM 623 O O . ASN A 1 86 ? 12.202 -6.106 -9.298 1.00 92.69 86 ASN A O 1
ATOM 627 N N . SER A 1 87 ? 12.810 -7.379 -7.541 1.00 95.31 87 SER A N 1
ATOM 628 C CA . SER A 1 87 ?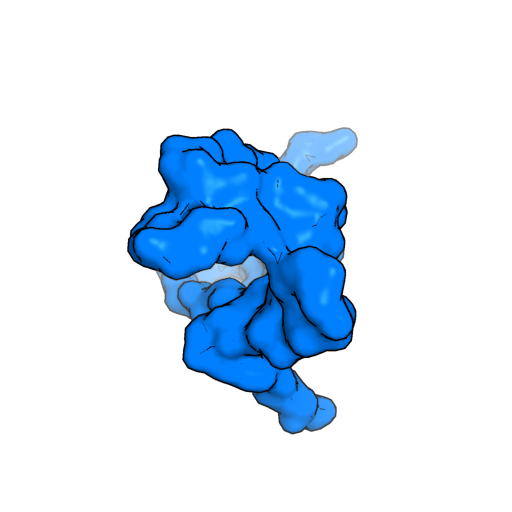 11.644 -7.063 -6.714 1.00 95.31 87 SER A CA 1
ATOM 629 C C . SER A 1 87 ? 11.985 -6.042 -5.631 1.00 95.31 87 SER A C 1
ATOM 631 O O . SER A 1 87 ? 13.035 -6.121 -4.989 1.00 95.31 87 SER A O 1
ATOM 633 N N . TYR A 1 88 ? 11.077 -5.094 -5.420 1.00 95.31 88 TYR A N 1
ATOM 634 C CA . TYR A 1 88 ? 11.198 -4.000 -4.465 1.00 95.31 88 TYR A CA 1
ATOM 635 C C . TYR A 1 88 ? 9.993 -3.992 -3.532 1.00 95.31 88 TYR A C 1
ATOM 637 O O . TYR A 1 88 ? 8.864 -4.212 -3.968 1.00 95.31 88 TYR A O 1
ATOM 645 N N . ALA A 1 89 ? 10.235 -3.708 -2.253 1.00 96.69 89 ALA A N 1
ATOM 646 C CA . ALA A 1 89 ? 9.204 -3.616 -1.227 1.00 96.69 89 ALA A CA 1
ATOM 647 C C . ALA A 1 89 ? 9.150 -2.200 -0.640 1.00 96.69 89 ALA A C 1
ATOM 649 O O . ALA A 1 89 ? 10.189 -1.596 -0.364 1.00 96.69 89 ALA A O 1
ATOM 650 N N . TYR A 1 90 ? 7.938 -1.690 -0.433 1.00 95.00 90 TYR A N 1
ATOM 651 C CA . TYR A 1 90 ? 7.658 -0.329 0.020 1.00 95.00 90 TYR A CA 1
ATOM 652 C C . TYR A 1 90 ? 6.737 -0.349 1.247 1.00 95.00 90 TYR A C 1
ATOM 654 O O . TYR A 1 90 ? 5.776 -1.114 1.244 1.00 95.00 90 TYR A O 1
ATOM 662 N N . PRO A 1 91 ? 6.979 0.492 2.274 1.00 95.81 91 PRO A N 1
ATOM 663 C CA . PRO A 1 91 ? 8.220 1.244 2.522 1.00 95.81 91 PRO A CA 1
ATOM 664 C C . PRO A 1 91 ? 9.414 0.332 2.876 1.00 95.81 91 PRO A C 1
ATOM 666 O O . PRO A 1 91 ? 10.548 0.789 2.974 1.00 95.81 91 PRO A O 1
ATOM 669 N N . GLY A 1 92 ? 9.149 -0.957 3.068 1.00 95.12 92 GLY A N 1
ATOM 670 C CA . GLY A 1 92 ? 10.107 -2.034 3.255 1.00 95.12 92 GLY A CA 1
ATOM 671 C C . GLY A 1 92 ? 9.370 -3.371 3.145 1.00 95.12 92 GLY A C 1
ATOM 672 O O . GLY A 1 92 ? 8.209 -3.386 2.729 1.00 95.12 92 GLY A O 1
ATOM 673 N N . PRO A 1 93 ? 10.002 -4.495 3.513 1.00 95.75 93 PRO A N 1
ATOM 674 C CA . PRO A 1 93 ? 9.324 -5.785 3.550 1.00 95.75 93 PRO A CA 1
ATOM 675 C C . PRO A 1 93 ? 8.106 -5.745 4.478 1.00 95.75 93 PRO A C 1
ATOM 677 O O . PRO A 1 93 ? 8.171 -5.157 5.561 1.00 95.75 93 PRO A O 1
ATOM 680 N N . TYR A 1 94 ? 7.009 -6.386 4.067 1.00 95.44 94 TYR A N 1
ATOM 681 C CA . TYR A 1 94 ? 5.866 -6.575 4.956 1.00 95.44 94 TYR A CA 1
ATOM 682 C C . TYR A 1 94 ? 6.305 -7.402 6.178 1.00 95.44 94 TYR A C 1
ATOM 684 O O . TYR A 1 94 ? 6.951 -8.439 5.987 1.00 95.44 94 TYR A O 1
ATOM 692 N N . PRO A 1 95 ? 6.017 -6.965 7.419 1.00 92.88 95 PRO A N 1
ATOM 693 C CA . PRO A 1 95 ? 6.401 -7.717 8.604 1.00 92.88 95 PRO A CA 1
ATOM 694 C C . PRO A 1 95 ? 5.716 -9.082 8.600 1.00 92.88 95 PRO A C 1
ATOM 696 O O . PRO A 1 95 ? 4.491 -9.164 8.584 1.00 92.88 95 PRO A O 1
ATOM 699 N N . VAL A 1 96 ? 6.504 -10.156 8.625 1.00 76.38 96 VAL A N 1
ATOM 700 C CA . VAL A 1 96 ? 5.962 -11.491 8.887 1.00 76.38 96 VAL A CA 1
ATOM 701 C C . VAL A 1 96 ? 5.667 -11.584 10.382 1.00 76.38 96 VAL A C 1
ATOM 703 O O . VAL A 1 96 ? 6.578 -11.464 11.201 1.00 76.38 96 VAL A O 1
ATOM 706 N N . THR A 1 97 ? 4.389 -11.698 10.739 1.00 58.78 97 THR A N 1
ATOM 707 C CA . THR A 1 97 ? 3.953 -12.000 12.112 1.00 58.78 97 THR A CA 1
ATOM 708 C C . THR A 1 97 ? 4.067 -13.481 12.414 1.00 58.78 97 THR A C 1
ATOM 710 O O . THR A 1 97 ? 3.701 -14.273 11.515 1.00 58.78 97 THR A O 1
#